Protein AF-A0ABD5P6V0-F1 (afdb_monomer_lite)

Organism: NCBI:txid1364940

pLDDT: mean 89.06, std 9.9, range [47.88, 97.31]

Radius of gyration: 14.15 Å; chains: 1; bounding box: 42×22×36 Å

Foldseek 3Di:
DEKEAEQAWKKKWKKKFFQQAWKWWAWPVRDIDTDGHHAAKDKDFDDPPTFTQDIGDDPPMGTQDMDIDHRGDMDDGDDPDRAQRMKMWIWIADPVVNTTGMIIIHHDNADWPYKYWYFYDDDPDGDIDMDTDGDDD

Structure (mmCIF, N/CA/C/O backbone):
data_AF-A0ABD5P6V0-F1
#
_entry.id   AF-A0ABD5P6V0-F1
#
loop_
_atom_site.group_PDB
_atom_site.id
_atom_site.type_symbol
_atom_site.label_atom_id
_atom_site.label_alt_id
_atom_site.label_comp_id
_atom_site.label_asym_id
_atom_site.label_entity_id
_atom_site.label_seq_id
_atom_site.pdbx_PDB_ins_code
_atom_site.Cartn_x
_atom_site.Cartn_y
_atom_site.Cartn_z
_atom_site.occupancy
_atom_site.B_iso_or_equiv
_atom_site.auth_seq_id
_atom_site.auth_comp_id
_atom_site.auth_asym_id
_atom_site.auth_atom_id
_atom_site.pdbx_PDB_model_num
ATOM 1 N N . MET A 1 1 ? -14.511 -5.621 -0.827 1.00 85.19 1 MET A N 1
ATOM 2 C CA . MET A 1 1 ? -13.749 -6.279 -1.914 1.00 85.19 1 MET A CA 1
ATOM 3 C C . MET A 1 1 ? -12.746 -5.304 -2.518 1.00 85.19 1 MET A C 1
ATOM 5 O O . MET A 1 1 ? -13.113 -4.166 -2.802 1.00 85.19 1 MET A O 1
ATOM 9 N N . MET A 1 2 ? -11.501 -5.733 -2.713 1.00 91.75 2 MET A N 1
ATOM 10 C CA . MET A 1 2 ? -10.414 -4.952 -3.300 1.00 9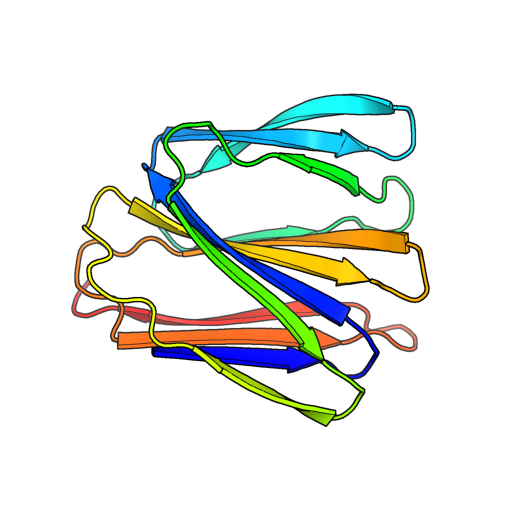1.75 2 MET A CA 1
ATOM 11 C C . MET A 1 2 ? -9.916 -5.583 -4.610 1.00 91.75 2 MET A C 1
ATOM 13 O O . MET A 1 2 ? -9.919 -6.804 -4.738 1.00 91.75 2 MET A O 1
ATOM 17 N N . VAL A 1 3 ? -9.497 -4.773 -5.585 1.00 94.50 3 VAL A N 1
ATOM 18 C CA . VAL A 1 3 ? -8.929 -5.237 -6.861 1.00 94.50 3 VAL A CA 1
ATOM 19 C C . VAL A 1 3 ? -7.653 -4.469 -7.196 1.00 94.50 3 VAL A C 1
ATOM 21 O O . VAL A 1 3 ? -7.694 -3.246 -7.315 1.00 94.50 3 VAL A O 1
ATOM 24 N N . ASN A 1 4 ? -6.557 -5.189 -7.424 1.00 93.56 4 ASN A N 1
ATOM 25 C CA . ASN A 1 4 ? -5.293 -4.645 -7.924 1.00 93.56 4 ASN A CA 1
ATOM 26 C C . ASN A 1 4 ? -5.107 -4.979 -9.403 1.00 93.56 4 ASN A C 1
ATOM 28 O O . ASN A 1 4 ? -5.493 -6.063 -9.849 1.00 93.56 4 ASN A O 1
ATOM 32 N N . ASN A 1 5 ? -4.535 -4.038 -10.150 1.00 92.56 5 ASN A N 1
ATOM 33 C CA . ASN A 1 5 ? -4.242 -4.160 -11.574 1.00 92.56 5 ASN A CA 1
ATOM 34 C C . ASN A 1 5 ? -2.955 -3.392 -11.897 1.00 92.56 5 ASN A C 1
ATOM 36 O O . ASN A 1 5 ? -2.829 -2.238 -11.480 1.00 92.56 5 ASN A O 1
ATOM 40 N N . ALA A 1 6 ? -2.063 -4.005 -12.671 1.00 91.19 6 ALA A N 1
ATOM 41 C CA . ALA A 1 6 ? -0.789 -3.416 -13.070 1.00 91.19 6 ALA A CA 1
ATOM 42 C C . ALA A 1 6 ? -0.549 -3.575 -14.576 1.00 91.19 6 ALA A C 1
ATOM 44 O O . ALA A 1 6 ? -0.936 -4.577 -15.185 1.00 91.19 6 ALA A O 1
ATOM 45 N N . THR A 1 7 ? 0.091 -2.581 -15.194 1.00 89.31 7 THR A N 1
ATOM 46 C CA . THR A 1 7 ? 0.544 -2.667 -16.598 1.00 89.31 7 THR A CA 1
ATOM 47 C C . THR A 1 7 ? 1.974 -3.182 -16.735 1.00 89.31 7 THR A C 1
ATOM 49 O O . THR A 1 7 ? 2.451 -3.349 -17.853 1.00 89.31 7 THR A O 1
ATOM 52 N N . GLN A 1 8 ? 2.644 -3.425 -15.614 1.00 89.44 8 GLN A N 1
ATOM 53 C CA . GLN A 1 8 ? 4.006 -3.936 -15.509 1.00 89.44 8 GLN A CA 1
ATOM 54 C C . GLN A 1 8 ? 4.114 -4.877 -14.300 1.00 89.44 8 GLN A C 1
ATOM 56 O O . GLN A 1 8 ? 3.109 -5.107 -13.626 1.00 89.44 8 GLN A O 1
ATOM 61 N N . THR A 1 9 ? 5.301 -5.427 -14.039 1.00 93.44 9 THR A N 1
ATOM 62 C CA . THR A 1 9 ? 5.505 -6.301 -12.880 1.00 93.44 9 THR A CA 1
ATOM 63 C C . THR A 1 9 ? 5.569 -5.470 -11.601 1.00 93.44 9 THR A C 1
ATOM 65 O O . THR A 1 9 ? 6.501 -4.697 -11.399 1.00 93.44 9 THR A O 1
ATOM 68 N N . GLU A 1 10 ? 4.570 -5.613 -10.735 1.00 94.50 10 GLU A N 1
ATOM 69 C CA . GLU A 1 10 ? 4.474 -4.839 -9.495 1.00 94.50 10 GLU A CA 1
ATOM 70 C C . GLU A 1 10 ? 3.986 -5.688 -8.336 1.00 94.50 10 GLU A C 1
ATOM 72 O O . GLU A 1 10 ? 3.071 -6.504 -8.478 1.00 94.50 10 GLU A O 1
ATOM 77 N N . THR A 1 11 ? 4.541 -5.419 -7.163 1.00 96.25 11 THR A N 1
ATOM 78 C CA . THR A 1 11 ? 4.104 -6.017 -5.911 1.00 96.25 11 THR A CA 1
ATOM 79 C C . THR A 1 11 ? 3.187 -5.069 -5.154 1.00 96.25 11 THR A C 1
ATOM 81 O O . THR A 1 11 ? 3.522 -3.924 -4.855 1.00 96.25 11 THR A O 1
ATOM 84 N N . PHE A 1 12 ? 1.994 -5.563 -4.829 1.00 96.62 12 PHE A N 1
ATOM 85 C CA . PHE A 1 12 ? 1.009 -4.865 -4.017 1.00 96.62 12 PHE A CA 1
ATOM 86 C C . PHE A 1 12 ? 1.005 -5.450 -2.609 1.00 96.62 12 PHE A C 1
ATOM 88 O O . PHE A 1 12 ? 0.488 -6.553 -2.397 1.00 96.62 12 PHE A O 1
ATOM 95 N N . THR A 1 13 ? 1.508 -4.696 -1.637 1.00 97.31 13 THR A N 1
ATOM 96 C CA . THR A 1 13 ? 1.403 -5.050 -0.217 1.00 97.31 13 THR A CA 1
ATOM 97 C C . THR A 1 13 ? 0.155 -4.394 0.362 1.00 97.31 13 THR A C 1
ATOM 99 O O . THR A 1 13 ? -0.000 -3.173 0.318 1.00 97.31 13 THR A O 1
ATOM 102 N N . VAL A 1 14 ? -0.757 -5.204 0.900 1.00 96.69 14 VAL A N 1
ATOM 103 C CA . VAL A 1 14 ? -2.048 -4.759 1.436 1.00 96.69 14 VAL A CA 1
ATOM 104 C C . VAL A 1 14 ? -2.071 -4.935 2.946 1.00 96.69 14 VAL A C 1
ATOM 106 O O . VAL A 1 14 ? -1.877 -6.035 3.472 1.00 96.69 14 VAL A O 1
ATOM 109 N N . GLY A 1 15 ? -2.361 -3.847 3.649 1.00 95.88 15 GLY A N 1
ATOM 110 C CA . GLY A 1 15 ? -2.523 -3.828 5.095 1.00 95.88 15 GLY A CA 1
ATOM 111 C C . GLY A 1 15 ? -3.722 -2.997 5.528 1.00 95.88 15 GLY A C 1
ATOM 112 O O . GLY A 1 15 ? -4.293 -2.231 4.753 1.00 95.88 15 GLY A O 1
ATOM 113 N N . VAL A 1 16 ? -4.100 -3.152 6.790 1.00 95.88 16 VAL A N 1
ATOM 114 C CA . VAL A 1 16 ? -5.089 -2.314 7.463 1.00 95.88 16 VAL A CA 1
ATOM 115 C C . VAL A 1 16 ? -4.417 -1.643 8.651 1.00 95.88 16 VAL A C 1
ATOM 117 O O . VAL A 1 16 ? -3.822 -2.312 9.496 1.00 95.88 16 VAL A O 1
ATOM 120 N N . VAL A 1 17 ? -4.521 -0.319 8.711 1.00 96.12 17 VAL A N 1
ATOM 121 C CA . VAL A 1 17 ? -3.859 0.531 9.707 1.00 96.12 17 VAL A CA 1
ATOM 122 C C . VAL A 1 17 ? -4.897 1.419 10.380 1.00 96.12 17 VAL A C 1
ATOM 124 O O . VAL A 1 17 ? -5.855 1.847 9.742 1.00 96.12 17 VAL A O 1
ATOM 127 N N . GLU A 1 18 ? -4.743 1.695 11.671 1.00 95.88 18 GLU A N 1
ATOM 128 C CA . GLU A 1 18 ? -5.610 2.654 12.361 1.00 95.88 18 GLU A CA 1
ATOM 129 C C . GLU A 1 18 ? -5.355 4.082 11.865 1.00 95.88 18 GLU A C 1
ATOM 131 O O . GLU A 1 18 ? -4.214 4.494 11.652 1.00 95.88 18 GLU A O 1
ATOM 136 N N . VAL A 1 19 ? -6.429 4.847 11.685 1.00 95.06 19 VAL A N 1
ATOM 137 C CA . VAL A 1 19 ? -6.341 6.266 11.340 1.00 95.06 19 VAL A CA 1
ATOM 138 C C . VAL A 1 19 ? -5.649 7.014 12.482 1.00 95.06 19 VAL A C 1
ATOM 140 O O . VAL A 1 19 ? -5.997 6.839 13.647 1.00 95.06 19 VAL A O 1
ATOM 143 N N . GLY A 1 20 ? -4.680 7.858 12.136 1.00 95.19 20 GLY A N 1
ATOM 144 C CA . GLY A 1 20 ? -3.814 8.583 13.065 1.00 95.19 20 GLY A CA 1
ATOM 145 C C . GLY A 1 20 ? -2.452 7.922 13.296 1.00 95.19 20 GLY A C 1
ATOM 146 O O . GLY A 1 20 ? -1.542 8.601 13.765 1.00 95.19 20 GLY A O 1
ATOM 147 N N . ASN A 1 21 ? -2.276 6.646 12.930 1.00 97.12 21 ASN A N 1
ATOM 148 C CA . ASN A 1 21 ? -0.964 5.996 12.964 1.00 97.12 21 ASN A CA 1
ATOM 149 C C . ASN A 1 21 ? -0.132 6.351 11.727 1.00 97.12 21 ASN A C 1
ATOM 151 O O . ASN A 1 21 ? -0.639 6.872 10.731 1.00 97.12 21 ASN A O 1
ATOM 155 N N . ASN A 1 22 ? 1.164 6.051 11.800 1.00 97.19 22 ASN A N 1
ATOM 156 C CA . ASN A 1 22 ? 2.128 6.399 10.766 1.00 97.19 22 ASN A CA 1
ATOM 157 C C . ASN A 1 22 ? 2.726 5.147 10.129 1.00 97.19 22 ASN A C 1
ATOM 159 O O . ASN A 1 22 ? 3.033 4.186 10.831 1.00 97.19 22 ASN A O 1
ATOM 163 N N . LEU A 1 23 ? 2.937 5.202 8.817 1.00 96.75 23 LEU A N 1
ATOM 164 C CA . LEU A 1 23 ? 3.953 4.384 8.161 1.00 96.75 23 LEU A CA 1
ATOM 165 C C . LEU A 1 23 ? 5.309 5.061 8.355 1.00 96.75 23 LEU A C 1
ATOM 167 O O . LEU A 1 23 ? 5.383 6.295 8.336 1.00 96.75 23 LEU A O 1
ATOM 171 N N . THR A 1 24 ? 6.370 4.276 8.480 1.00 96.94 24 THR A N 1
ATOM 172 C CA . THR A 1 24 ? 7.737 4.793 8.383 1.00 96.94 24 THR A CA 1
ATOM 173 C C . THR A 1 24 ? 8.191 4.635 6.943 1.00 96.94 24 THR A C 1
ATOM 175 O O . THR A 1 24 ? 8.151 3.537 6.399 1.00 96.94 24 THR A O 1
ATOM 178 N N . VAL A 1 25 ? 8.566 5.739 6.307 1.00 95.00 25 VAL A N 1
ATOM 179 C CA . VAL A 1 25 ? 8.965 5.782 4.899 1.00 95.00 25 VAL A CA 1
ATOM 180 C C . VAL A 1 25 ? 10.413 6.223 4.829 1.00 95.00 25 VAL A C 1
ATOM 182 O O . VAL A 1 25 ? 10.763 7.245 5.415 1.00 95.00 25 VAL A O 1
ATOM 185 N N . GLN A 1 26 ? 11.227 5.465 4.105 1.00 93.00 26 GLN A N 1
ATOM 186 C CA . GLN A 1 26 ? 12.595 5.818 3.760 1.00 93.00 26 GLN A CA 1
ATOM 187 C C . GLN A 1 26 ? 12.673 6.171 2.275 1.00 93.00 26 GLN A C 1
ATOM 189 O O . GLN A 1 26 ? 12.132 5.449 1.430 1.00 93.00 26 GLN A O 1
ATOM 194 N N . ASP A 1 27 ? 13.328 7.278 1.948 1.00 89.50 27 ASP A N 1
ATOM 195 C CA . ASP A 1 27 ? 13.552 7.701 0.567 1.00 89.50 27 ASP A CA 1
ATOM 196 C C . ASP A 1 27 ? 14.866 7.156 -0.026 1.00 89.50 27 ASP A C 1
ATOM 198 O O . ASP A 1 27 ? 15.563 6.331 0.572 1.00 89.50 27 ASP A O 1
ATOM 202 N N . GLY A 1 28 ? 15.171 7.575 -1.256 1.00 84.75 28 GLY A N 1
ATOM 203 C CA . GLY A 1 28 ? 16.380 7.191 -1.986 1.00 84.75 28 GLY A CA 1
ATOM 204 C C . GLY A 1 28 ? 17.683 7.683 -1.358 1.00 84.75 28 GLY A C 1
ATOM 205 O O . GLY A 1 28 ? 18.721 7.059 -1.574 1.00 84.75 28 GLY A O 1
ATOM 206 N N . ASP A 1 29 ? 17.628 8.751 -0.563 1.00 86.75 29 ASP A N 1
ATOM 207 C CA . ASP A 1 29 ? 18.784 9.333 0.121 1.00 86.75 29 ASP A CA 1
ATOM 208 C C . ASP A 1 29 ? 19.021 8.677 1.496 1.00 86.75 29 ASP A C 1
ATOM 210 O O . ASP A 1 29 ? 20.052 8.894 2.138 1.00 86.75 29 ASP A O 1
ATOM 214 N N . GLY A 1 30 ? 18.099 7.807 1.923 1.00 87.44 30 GLY A N 1
ATOM 215 C CA . GLY A 1 30 ? 18.139 7.096 3.196 1.00 87.44 30 GLY A CA 1
ATOM 216 C C . GLY A 1 30 ? 17.468 7.858 4.337 1.00 87.44 30 GLY A C 1
ATOM 217 O O . GLY A 1 30 ? 17.423 7.337 5.460 1.00 87.44 30 GLY A O 1
ATOM 218 N N . ASP A 1 31 ? 16.910 9.038 4.064 1.00 90.62 31 ASP A N 1
ATOM 219 C CA . ASP A 1 31 ? 16.186 9.835 5.043 1.00 90.62 31 ASP A CA 1
ATOM 220 C C . ASP A 1 31 ? 14.834 9.189 5.343 1.00 90.62 31 ASP A C 1
ATOM 222 O O . ASP A 1 31 ? 14.139 8.667 4.469 1.00 90.62 31 ASP A O 1
ATOM 226 N N . SER A 1 32 ? 14.474 9.184 6.626 1.00 93.38 32 SER A N 1
ATOM 227 C CA . SER A 1 32 ? 13.242 8.563 7.111 1.00 93.38 32 SER A CA 1
ATOM 228 C C . SER A 1 32 ? 12.257 9.609 7.612 1.00 93.38 32 SER A C 1
ATOM 230 O O . SER A 1 32 ? 12.608 10.488 8.402 1.00 93.38 32 SER A O 1
ATOM 232 N N . PHE A 1 33 ? 10.995 9.476 7.214 1.00 93.19 33 PHE A N 1
ATOM 233 C CA . PHE A 1 33 ? 9.897 10.309 7.688 1.00 93.19 33 PHE A CA 1
ATOM 234 C C . PHE A 1 33 ? 8.640 9.482 7.968 1.00 93.19 33 PHE A C 1
ATOM 236 O O . PHE A 1 33 ? 8.491 8.338 7.540 1.00 93.19 33 PHE A O 1
ATOM 243 N N . ASN A 1 34 ? 7.713 10.081 8.712 1.00 95.38 34 ASN A N 1
ATOM 244 C CA . ASN A 1 34 ? 6.444 9.455 9.056 1.00 95.38 34 ASN A CA 1
ATOM 245 C C . ASN A 1 34 ? 5.350 9.898 8.082 1.00 95.38 34 ASN A C 1
ATOM 247 O O . ASN A 1 34 ? 5.072 11.091 7.957 1.00 95.38 34 ASN A O 1
ATOM 251 N N . TYR A 1 35 ? 4.687 8.936 7.444 1.00 94.62 35 TYR A N 1
ATOM 252 C CA . TYR A 1 35 ? 3.490 9.173 6.645 1.00 94.62 35 TYR A CA 1
ATOM 253 C C . TYR A 1 35 ? 2.238 8.870 7.474 1.00 94.62 35 TYR A C 1
ATOM 255 O O . TYR A 1 35 ? 1.934 7.707 7.748 1.00 94.62 35 TYR A O 1
ATOM 263 N N . THR A 1 36 ? 1.508 9.912 7.877 1.00 95.75 36 THR A N 1
ATOM 264 C CA . THR A 1 36 ? 0.297 9.771 8.698 1.00 95.75 36 THR A CA 1
ATOM 265 C C . THR A 1 36 ? -0.900 9.295 7.885 1.00 95.75 36 THR A C 1
ATOM 267 O O . THR A 1 36 ? -1.275 9.893 6.873 1.00 95.75 36 THR A O 1
ATOM 270 N N . ILE A 1 37 ? -1.547 8.241 8.376 1.00 96.19 37 ILE A N 1
ATOM 271 C CA . ILE A 1 37 ? -2.794 7.713 7.831 1.00 96.19 37 ILE A CA 1
ATOM 272 C C . ILE A 1 37 ? -3.951 8.596 8.297 1.00 96.19 37 ILE A C 1
ATOM 274 O O . ILE A 1 37 ? -4.296 8.617 9.476 1.00 96.19 37 ILE A O 1
ATOM 278 N N . ASN A 1 38 ? -4.568 9.316 7.365 1.00 94.00 38 ASN A N 1
ATOM 279 C CA . ASN A 1 38 ? -5.697 10.205 7.641 1.00 94.00 38 ASN A CA 1
ATOM 280 C C . ASN A 1 38 ? -7.037 9.559 7.258 1.00 94.00 38 ASN A C 1
ATOM 282 O O . ASN A 1 38 ? -7.078 8.569 6.526 1.00 94.00 38 ASN A O 1
ATOM 286 N N . GLN A 1 39 ? -8.147 10.134 7.734 1.00 92.81 39 GLN A N 1
ATOM 287 C CA . GLN A 1 39 ? -9.469 9.773 7.218 1.00 92.81 39 GLN A CA 1
ATOM 288 C C . GLN A 1 39 ? -9.618 10.155 5.739 1.00 92.81 39 GLN A C 1
ATOM 290 O O . GLN A 1 39 ? -9.059 11.152 5.278 1.00 92.81 39 GLN A O 1
ATOM 295 N N . GLY A 1 40 ? -10.443 9.392 5.020 1.00 91.94 40 GLY A N 1
ATOM 296 C CA . GLY A 1 40 ? -10.717 9.593 3.602 1.00 91.94 40 GLY A CA 1
ATOM 297 C C . GLY A 1 40 ? -9.786 8.792 2.694 1.00 91.94 40 GLY A C 1
ATOM 298 O O . GLY A 1 40 ? -9.241 7.761 3.081 1.00 91.94 40 GLY A O 1
ATOM 299 N N . SER A 1 41 ? -9.641 9.251 1.452 1.00 92.12 41 SER A N 1
ATOM 300 C CA . SER A 1 41 ? -8.807 8.606 0.436 1.00 92.12 41 SER A CA 1
ATOM 301 C C . SER A 1 41 ? -7.607 9.486 0.120 1.00 92.12 41 SER A C 1
ATOM 303 O O . SER A 1 41 ? -7.777 10.646 -0.252 1.00 92.12 41 SER A O 1
ATOM 305 N N . SER A 1 42 ? -6.403 8.924 0.186 1.00 90.75 42 SER A N 1
ATOM 306 C CA . SER A 1 42 ? -5.177 9.630 -0.184 1.00 90.7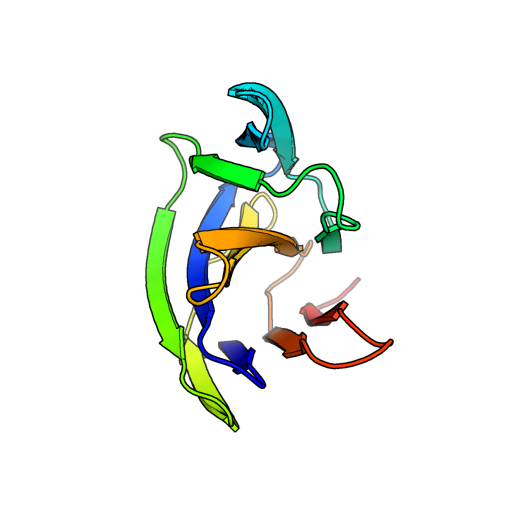5 42 SER A CA 1
ATOM 307 C C . SER A 1 42 ? -4.346 8.839 -1.185 1.00 90.75 42 SER A C 1
ATOM 309 O O . SER A 1 42 ? -4.426 7.614 -1.309 1.00 90.75 42 SER A O 1
ATOM 311 N N . THR A 1 43 ? -3.549 9.582 -1.940 1.00 90.06 43 THR A N 1
ATOM 312 C CA . THR A 1 43 ? -2.526 9.048 -2.828 1.00 90.06 43 THR A CA 1
ATOM 313 C C . THR A 1 43 ? -1.253 9.806 -2.565 1.00 90.06 43 THR A C 1
ATOM 315 O O . THR A 1 43 ? -1.252 11.032 -2.628 1.00 90.06 43 THR A O 1
ATOM 318 N N . TYR A 1 44 ? -0.187 9.073 -2.294 1.00 89.31 44 TYR A N 1
ATOM 319 C CA . TYR A 1 44 ? 1.141 9.630 -2.183 1.00 89.31 44 TYR A CA 1
ATOM 320 C C . TYR A 1 44 ? 2.043 8.915 -3.178 1.00 89.31 44 TYR A C 1
ATOM 322 O O . TYR A 1 44 ? 2.128 7.690 -3.167 1.00 89.31 44 TYR A O 1
ATOM 330 N N . THR A 1 45 ? 2.629 9.678 -4.090 1.00 85.00 45 THR A N 1
ATOM 331 C CA . THR A 1 45 ? 3.419 9.183 -5.222 1.00 85.00 45 THR A CA 1
ATOM 332 C C . THR A 1 45 ? 4.741 9.919 -5.262 1.00 85.00 45 THR A C 1
ATOM 334 O O . THR A 1 45 ? 4.781 11.124 -5.006 1.00 85.00 45 THR A O 1
ATOM 337 N N . THR A 1 46 ? 5.799 9.224 -5.651 1.00 72.31 46 THR A N 1
ATOM 338 C CA . THR A 1 46 ? 7.108 9.836 -5.875 1.00 72.31 46 THR A CA 1
ATOM 339 C C . THR A 1 46 ? 7.200 10.325 -7.310 1.00 72.31 46 THR A C 1
ATOM 341 O O . THR A 1 46 ? 7.089 9.532 -8.241 1.00 72.31 46 THR A O 1
ATOM 344 N N . SER A 1 47 ? 7.425 11.619 -7.523 1.00 59.50 47 SER A N 1
ATOM 345 C CA . SER A 1 47 ? 7.782 12.130 -8.847 1.00 59.50 47 SER A CA 1
ATOM 346 C C . SER A 1 47 ? 9.292 11.984 -9.054 1.00 59.50 47 SER A C 1
ATOM 348 O O . SER A 1 47 ? 10.038 12.864 -8.642 1.00 59.50 47 SER A O 1
ATOM 350 N N . ASN A 1 48 ? 9.731 10.868 -9.644 1.00 51.31 48 ASN A N 1
ATOM 351 C CA . ASN A 1 48 ? 11.023 10.599 -10.313 1.00 51.31 48 ASN A CA 1
ATOM 352 C C . ASN A 1 48 ? 12.380 10.997 -9.670 1.00 51.31 48 ASN A C 1
ATOM 354 O O . ASN A 1 48 ? 13.403 10.650 -10.249 1.00 51.31 48 ASN A O 1
ATOM 358 N N . ALA A 1 49 ? 12.456 11.676 -8.523 1.00 47.88 49 ALA A N 1
ATOM 359 C CA . ALA A 1 49 ? 13.726 12.098 -7.907 1.00 47.88 49 ALA A CA 1
ATOM 360 C C . ALA A 1 49 ? 13.922 11.615 -6.459 1.00 47.88 49 ALA A C 1
ATOM 362 O O . ALA A 1 49 ? 15.045 11.609 -5.975 1.00 47.88 49 ALA A O 1
ATOM 363 N N . SER A 1 50 ? 12.858 11.165 -5.790 1.00 60.44 50 SER A N 1
ATOM 364 C CA . SER A 1 50 ? 12.909 10.644 -4.417 1.00 60.44 50 SER A CA 1
ATOM 365 C C . SER A 1 50 ? 12.014 9.413 -4.333 1.00 60.44 50 SER A C 1
ATOM 367 O O . SER A 1 50 ? 10.922 9.461 -3.773 1.00 60.44 50 SER A O 1
ATOM 369 N N . SER A 1 51 ? 12.415 8.339 -5.010 1.00 75.75 51 SER A N 1
ATOM 370 C CA . SER A 1 51 ? 11.741 7.040 -4.936 1.00 75.75 51 SER A CA 1
ATOM 371 C C . SER A 1 51 ? 11.826 6.497 -3.508 1.00 75.75 51 SER A C 1
ATOM 373 O O . SER A 1 51 ? 12.885 6.563 -2.886 1.00 75.75 51 SER A O 1
ATOM 375 N N . PHE A 1 52 ? 10.728 5.964 -2.975 1.00 88.56 52 PHE A N 1
ATOM 376 C CA . PHE A 1 52 ? 10.730 5.366 -1.643 1.00 88.56 52 PHE A CA 1
ATOM 377 C C . PHE A 1 52 ? 11.453 4.018 -1.717 1.00 88.56 52 PHE A C 1
ATOM 379 O O . PHE A 1 52 ? 11.095 3.153 -2.516 1.00 88.56 52 PHE A O 1
ATOM 386 N N . THR A 1 53 ? 12.474 3.825 -0.896 1.00 91.19 53 THR A N 1
ATOM 387 C CA . THR A 1 53 ? 13.280 2.596 -0.882 1.00 91.19 53 THR A CA 1
ATOM 388 C C . THR A 1 53 ? 12.741 1.589 0.122 1.00 91.19 53 THR A C 1
ATOM 390 O O . THR A 1 53 ? 12.788 0.382 -0.119 1.00 91.19 53 THR A O 1
ATOM 393 N N . HIS A 1 54 ? 12.163 2.075 1.220 1.00 93.12 54 HIS A N 1
ATOM 394 C CA . HIS A 1 54 ? 11.580 1.238 2.255 1.00 93.12 54 HIS A CA 1
ATOM 395 C C . HIS A 1 54 ? 10.306 1.852 2.826 1.00 93.12 54 HIS A C 1
ATOM 397 O O . HIS A 1 54 ? 10.214 3.067 3.003 1.00 93.12 54 HIS A O 1
ATOM 403 N N . ILE A 1 55 ? 9.314 1.011 3.118 1.00 95.44 55 ILE A N 1
ATOM 404 C CA . ILE A 1 55 ? 8.086 1.427 3.789 1.00 95.44 55 ILE A CA 1
ATOM 405 C C . ILE A 1 55 ? 7.702 0.356 4.800 1.00 95.44 55 ILE A C 1
ATOM 407 O O . ILE A 1 55 ? 7.382 -0.775 4.430 1.00 95.44 55 ILE A O 1
ATOM 411 N N . ASP A 1 56 ? 7.664 0.754 6.064 1.00 95.75 56 ASP A N 1
ATOM 412 C CA . ASP A 1 56 ? 7.238 -0.089 7.164 1.00 95.75 56 ASP A CA 1
ATOM 413 C C . ASP A 1 56 ? 5.844 0.282 7.649 1.00 95.75 56 ASP A C 1
ATOM 415 O O . ASP A 1 56 ? 5.480 1.445 7.853 1.00 95.75 56 ASP A O 1
ATOM 419 N N . PHE A 1 57 ? 5.063 -0.766 7.875 1.00 96.50 57 PHE A N 1
ATOM 420 C CA . PHE A 1 57 ? 3.804 -0.671 8.586 1.00 96.50 57 PHE A CA 1
ATOM 421 C C . PHE A 1 57 ? 4.053 -0.517 10.093 1.00 96.50 57 PHE A C 1
ATOM 423 O O . PHE A 1 57 ? 4.964 -1.159 10.617 1.00 96.50 57 PHE A O 1
ATOM 430 N N . PRO A 1 58 ? 3.217 0.248 10.819 1.00 95.88 58 PRO A N 1
ATOM 431 C CA . PRO A 1 58 ? 3.280 0.268 12.276 1.00 95.88 58 PRO A CA 1
ATOM 432 C C . PRO A 1 58 ? 2.966 -1.124 12.841 1.00 95.88 58 PRO A C 1
ATOM 434 O O . PRO A 1 58 ? 2.218 -1.887 12.231 1.00 95.88 58 PRO A O 1
ATOM 437 N N . GLU A 1 59 ? 3.462 -1.438 14.040 1.00 92.50 59 GLU A N 1
ATOM 438 C CA . GLU A 1 59 ? 3.251 -2.751 14.682 1.00 92.50 59 GLU A CA 1
ATOM 439 C C . GLU A 1 59 ? 1.768 -3.117 14.865 1.00 92.50 59 GLU A C 1
ATOM 441 O O . GLU A 1 59 ? 1.402 -4.289 14.855 1.00 92.50 59 GLU A O 1
ATOM 446 N N . SER A 1 60 ? 0.896 -2.114 15.004 1.00 88.56 60 SER A N 1
ATOM 447 C CA . SER A 1 60 ? -0.556 -2.291 15.122 1.00 88.56 60 SER A CA 1
ATOM 448 C C . SER A 1 60 ? -1.250 -2.639 13.800 1.00 88.56 60 SER A C 1
ATOM 450 O O . SER A 1 60 ? -2.452 -2.929 13.787 1.00 88.56 60 SER A O 1
ATOM 452 N N . ALA A 1 61 ? -0.532 -2.601 12.675 1.00 94.00 61 ALA A N 1
ATOM 453 C CA . ALA A 1 61 ? -1.090 -2.907 11.371 1.00 94.00 61 ALA A CA 1
ATOM 454 C C . ALA A 1 61 ? -1.417 -4.396 11.233 1.00 94.00 61 ALA A C 1
ATOM 456 O O . ALA A 1 61 ? -0.639 -5.281 11.583 1.00 94.00 61 ALA A O 1
ATOM 457 N N . SER A 1 62 ? -2.563 -4.683 10.625 1.00 94.44 62 SER A N 1
ATOM 458 C CA . SER A 1 62 ? -2.919 -6.035 10.200 1.00 94.44 62 SER A CA 1
ATOM 459 C C . SER A 1 62 ? -2.538 -6.208 8.732 1.00 94.44 62 SER A C 1
ATOM 461 O O . SER A 1 62 ? -3.151 -5.592 7.859 1.00 94.44 62 SER A O 1
ATOM 463 N N . ARG A 1 63 ? -1.517 -7.020 8.439 1.00 93.00 63 ARG A N 1
ATOM 464 C CA . ARG A 1 63 ? -1.149 -7.350 7.052 1.00 93.00 63 ARG A CA 1
ATOM 465 C C . ARG A 1 63 ? -2.131 -8.373 6.481 1.00 93.00 63 ARG A C 1
ATOM 467 O O . ARG A 1 63 ? -2.337 -9.426 7.075 1.00 93.00 63 ARG A O 1
ATOM 474 N N . HIS A 1 64 ? -2.708 -8.064 5.322 1.00 91.75 64 HIS A N 1
ATOM 475 C CA . HIS A 1 64 ? -3.595 -8.977 4.595 1.00 91.75 64 HIS A CA 1
ATOM 476 C C . HIS A 1 64 ? -2.836 -9.841 3.590 1.00 91.75 64 HIS A C 1
ATOM 478 O O . HIS A 1 64 ? -3.191 -11.001 3.393 1.00 91.75 64 HIS A O 1
ATOM 484 N N . GLY A 1 65 ? -1.790 -9.299 2.969 1.00 93.25 65 GLY A N 1
ATOM 485 C CA . GLY A 1 65 ? -0.950 -10.066 2.060 1.00 93.25 65 GLY A CA 1
ATOM 486 C C . GLY A 1 65 ? -0.114 -9.198 1.139 1.00 93.25 65 GLY A C 1
ATOM 487 O O . GLY A 1 65 ? -0.223 -7.973 1.132 1.00 93.25 65 GLY A O 1
ATOM 488 N N . GLU A 1 66 ? 0.710 -9.875 0.356 1.00 96.00 66 GLU A N 1
ATOM 489 C CA . GLU A 1 66 ? 1.582 -9.296 -0.652 1.00 96.00 66 GLU A CA 1
ATOM 490 C C . GLU A 1 66 ? 1.414 -10.082 -1.949 1.00 96.00 66 GLU A C 1
ATOM 492 O O . GLU A 1 66 ? 1.352 -11.316 -1.928 1.00 96.00 66 GLU A O 1
ATOM 497 N N . TYR A 1 67 ? 1.253 -9.369 -3.062 1.00 94.75 67 TYR A N 1
ATOM 498 C CA . TYR A 1 67 ? 0.905 -9.976 -4.342 1.00 94.75 67 TYR A CA 1
ATOM 499 C C . TYR A 1 67 ? 1.663 -9.308 -5.481 1.00 94.75 67 TYR A C 1
ATOM 501 O O . TYR A 1 67 ? 1.375 -8.160 -5.818 1.00 94.75 67 TYR A O 1
ATOM 509 N N . THR A 1 68 ? 2.568 -10.055 -6.103 1.00 96.56 68 THR A N 1
ATOM 510 C CA . THR A 1 68 ? 3.221 -9.658 -7.351 1.00 96.56 68 THR A CA 1
ATOM 511 C C . THR A 1 68 ? 2.305 -9.971 -8.528 1.00 96.56 68 THR A C 1
ATOM 513 O O . THR A 1 68 ? 1.845 -11.107 -8.667 1.00 96.56 68 THR A O 1
ATOM 516 N N . LEU A 1 69 ? 2.014 -8.966 -9.350 1.00 95.81 69 LEU A N 1
ATOM 517 C CA . LEU A 1 69 ? 1.202 -9.077 -10.560 1.00 95.81 69 LEU A CA 1
ATOM 518 C C . LEU A 1 69 ? 2.075 -8.839 -11.781 1.00 95.81 69 LEU A C 1
ATOM 520 O O . LEU A 1 69 ? 2.816 -7.862 -11.822 1.00 95.81 69 LEU A O 1
ATOM 524 N N . GLN A 1 70 ? 1.953 -9.704 -12.780 1.00 94.12 70 GLN A N 1
ATOM 525 C CA . GLN A 1 70 ? 2.535 -9.499 -14.102 1.00 94.12 70 GLN A CA 1
ATOM 526 C C . GLN A 1 70 ? 1.698 -8.504 -14.931 1.00 94.12 70 GLN A C 1
ATOM 528 O O . GLN A 1 70 ? 0.520 -8.274 -14.625 1.00 94.12 70 GLN A O 1
ATOM 533 N N . PRO A 1 71 ? 2.260 -7.932 -16.017 1.00 92.12 71 PRO A N 1
ATOM 534 C CA . PRO A 1 71 ? 1.524 -7.043 -16.911 1.00 92.12 71 PRO A CA 1
ATOM 535 C C . PRO A 1 71 ? 0.166 -7.618 -17.350 1.00 92.12 71 PRO A C 1
ATOM 537 O O . PRO A 1 71 ? 0.090 -8.673 -17.981 1.00 92.12 71 PRO A O 1
ATOM 540 N N . GLY A 1 72 ? -0.920 -6.898 -17.056 1.00 89.25 72 GLY A N 1
ATOM 541 C CA . GLY A 1 72 ? -2.285 -7.285 -17.432 1.00 89.25 72 GLY A CA 1
ATOM 542 C C . GLY A 1 72 ? -2.977 -8.254 -16.467 1.00 89.25 72 GLY A C 1
ATOM 543 O O . GLY A 1 72 ? -4.171 -8.526 -16.640 1.00 89.25 72 GLY A O 1
ATOM 544 N N . GLU A 1 73 ? -2.281 -8.739 -15.436 1.00 93.81 73 GLU A N 1
ATOM 545 C CA . GLU A 1 73 ? -2.889 -9.534 -14.376 1.00 93.81 73 GLU A CA 1
ATOM 546 C C . GLU A 1 73 ? -3.725 -8.680 -13.422 1.00 93.81 73 GLU A C 1
ATOM 548 O O . GLU A 1 73 ? -3.510 -7.484 -13.211 1.00 93.81 73 GLU A O 1
ATOM 553 N N . ARG A 1 74 ? -4.719 -9.334 -12.816 1.00 93.56 74 ARG A N 1
ATOM 554 C CA . ARG A 1 74 ? -5.598 -8.724 -11.824 1.00 93.56 74 ARG A CA 1
ATOM 555 C C . ARG A 1 74 ? -5.749 -9.640 -10.633 1.00 93.56 74 ARG A C 1
ATOM 557 O O . ARG A 1 74 ? -5.970 -10.840 -10.793 1.00 93.56 74 ARG A O 1
ATOM 564 N N . LYS A 1 75 ? -5.736 -9.054 -9.439 1.00 94.81 75 LYS A N 1
ATOM 565 C CA . LYS A 1 75 ? -5.986 -9.782 -8.194 1.00 94.81 75 LYS A CA 1
ATOM 566 C C . LYS A 1 75 ? -7.145 -9.172 -7.438 1.00 94.81 75 LYS A C 1
ATOM 568 O O . LYS A 1 75 ? -7.119 -7.991 -7.107 1.00 94.81 75 LYS A O 1
ATOM 573 N N . GLN A 1 76 ? -8.140 -10.001 -7.150 1.00 94.44 76 GLN A N 1
ATOM 574 C CA . GLN A 1 76 ? -9.212 -9.674 -6.222 1.00 94.44 76 GLN A CA 1
ATOM 575 C C . GLN A 1 76 ? -8.845 -10.174 -4.822 1.00 94.44 76 GLN A C 1
ATOM 577 O O . GLN A 1 76 ? -8.343 -11.290 -4.671 1.00 94.44 76 GLN A O 1
ATOM 582 N N . ILE A 1 77 ? -9.069 -9.328 -3.820 1.00 92.19 77 ILE A N 1
ATOM 583 C CA . ILE A 1 77 ? -8.712 -9.555 -2.421 1.00 92.19 77 ILE A CA 1
ATOM 584 C C . ILE A 1 77 ? -9.907 -9.149 -1.565 1.00 92.19 77 ILE A C 1
ATOM 586 O O . ILE A 1 77 ? -10.410 -8.030 -1.682 1.00 92.19 77 ILE A O 1
ATOM 590 N N . ASP A 1 78 ? -10.346 -10.031 -0.678 1.00 90.12 78 ASP A N 1
ATOM 591 C CA . ASP A 1 78 ? -11.367 -9.691 0.303 1.00 90.12 78 ASP A CA 1
ATOM 592 C C . ASP A 1 78 ? -10.702 -9.194 1.584 1.00 90.12 78 ASP A C 1
ATOM 594 O O . ASP A 1 78 ? -10.042 -9.928 2.315 1.00 90.12 78 ASP A O 1
ATOM 598 N N . VAL A 1 79 ? -10.837 -7.887 1.804 1.00 89.06 79 VAL A N 1
ATOM 599 C CA . VAL A 1 79 ? -10.406 -7.204 3.022 1.00 89.06 79 VAL A CA 1
ATOM 600 C C . VAL A 1 79 ? -11.652 -7.009 3.876 1.00 89.06 79 VAL A C 1
ATOM 602 O O . VAL A 1 79 ? -12.471 -6.128 3.605 1.00 89.06 79 VAL A O 1
ATOM 605 N N . GLU A 1 80 ? -11.841 -7.895 4.846 1.00 81.94 80 GLU A N 1
ATOM 606 C CA . GLU A 1 80 ? -13.012 -7.902 5.721 1.00 81.94 80 GLU A CA 1
ATOM 607 C C . GLU A 1 80 ? -12.785 -7.072 6.990 1.00 81.94 80 GLU A C 1
ATOM 609 O O . GLU A 1 80 ? -11.656 -6.860 7.428 1.00 81.94 80 GLU A O 1
ATOM 614 N N . GLY A 1 81 ? -13.878 -6.611 7.607 1.00 75.38 81 GLY A N 1
ATOM 615 C CA . GLY A 1 81 ? -13.838 -6.062 8.966 1.00 75.38 81 GLY A CA 1
ATOM 616 C C . GLY A 1 81 ? -13.090 -4.734 9.132 1.00 75.38 81 GLY A C 1
ATOM 617 O O . GLY A 1 81 ? -12.644 -4.428 10.238 1.00 75.38 81 GLY A O 1
ATOM 618 N N . VAL A 1 82 ? -12.951 -3.927 8.073 1.00 88.25 82 VAL A N 1
ATOM 619 C CA . VAL A 1 82 ? -12.340 -2.592 8.185 1.00 88.25 82 VAL A CA 1
ATOM 620 C C . VAL A 1 82 ? -13.285 -1.662 8.948 1.00 88.25 82 VAL A C 1
ATOM 622 O O . VAL A 1 82 ? -14.307 -1.224 8.423 1.00 88.25 82 VAL A O 1
ATOM 625 N N . ALA A 1 83 ? -12.952 -1.399 10.211 1.00 88.75 83 ALA A N 1
ATOM 626 C CA . ALA A 1 83 ? -13.710 -0.505 11.079 1.00 88.75 83 ALA A CA 1
ATOM 627 C C . ALA A 1 83 ? -13.579 0.974 10.644 1.00 88.75 83 ALA A C 1
ATOM 629 O O . ALA A 1 83 ? -12.575 1.331 10.026 1.00 88.75 83 ALA A O 1
ATOM 630 N N . PRO A 1 84 ? -14.524 1.863 11.020 1.00 86.75 84 PRO A N 1
ATOM 631 C CA . PRO A 1 84 ? -14.505 3.283 10.630 1.00 86.75 84 PRO A CA 1
ATOM 632 C C . PRO A 1 84 ? -13.261 4.077 11.057 1.00 86.75 84 PRO A C 1
ATOM 634 O O . PRO A 1 84 ? -12.947 5.117 10.484 1.00 86.75 84 PRO A O 1
ATOM 637 N N . ASN A 1 85 ? -12.550 3.615 12.088 1.00 91.31 85 ASN A N 1
ATOM 638 C CA . ASN A 1 85 ? -11.298 4.207 12.563 1.00 91.31 85 ASN A CA 1
ATOM 639 C C . ASN A 1 85 ? -10.051 3.554 11.945 1.00 91.31 85 ASN A C 1
ATOM 641 O O . ASN A 1 85 ? -8.944 3.763 12.437 1.00 91.31 85 ASN A O 1
ATOM 645 N N . LYS A 1 86 ? -10.210 2.739 10.899 1.00 94.06 86 LYS A N 1
ATOM 646 C CA . LYS A 1 86 ? -9.118 2.094 10.170 1.00 94.06 86 LYS A CA 1
ATOM 647 C C . LYS A 1 86 ? -9.128 2.509 8.701 1.00 94.06 86 LYS A C 1
ATOM 649 O O . LYS A 1 86 ? -10.132 2.987 8.169 1.00 94.06 86 LYS A O 1
ATOM 654 N N . ALA A 1 87 ? -7.988 2.326 8.054 1.00 95.31 87 ALA A N 1
ATOM 655 C CA . ALA A 1 87 ? -7.786 2.532 6.635 1.00 95.31 87 ALA A CA 1
ATOM 656 C C . ALA A 1 87 ? -7.176 1.277 6.014 1.00 95.31 87 ALA A C 1
ATOM 658 O O . ALA A 1 87 ? -6.291 0.652 6.602 1.00 95.31 87 ALA A O 1
ATOM 659 N N . ILE A 1 88 ? -7.609 0.945 4.802 1.00 96.25 88 ILE A N 1
ATOM 660 C CA . ILE A 1 88 ? -6.842 0.070 3.919 1.00 96.25 88 ILE A CA 1
ATOM 661 C C . ILE A 1 88 ? -5.649 0.875 3.423 1.00 96.25 88 ILE A C 1
ATOM 663 O O . ILE A 1 88 ? -5.811 2.008 2.972 1.00 96.25 88 ILE A O 1
ATOM 667 N N . VAL A 1 89 ? -4.469 0.278 3.485 1.00 96.81 89 VAL A N 1
ATOM 668 C CA . VAL A 1 89 ? -3.229 0.824 2.949 1.00 96.81 89 VAL A CA 1
ATOM 669 C C . VAL A 1 89 ? -2.697 -0.149 1.911 1.00 96.81 89 VAL A C 1
ATOM 671 O O . VAL A 1 89 ? -2.624 -1.355 2.150 1.00 96.81 89 VAL A O 1
ATOM 674 N N . VAL A 1 90 ? -2.334 0.389 0.754 1.00 96.88 90 VAL A N 1
ATOM 675 C CA . VAL A 1 90 ? -1.782 -0.366 -0.365 1.00 96.88 90 VAL A CA 1
ATOM 676 C C . VAL A 1 90 ? -0.470 0.280 -0.751 1.00 96.88 90 VAL A C 1
ATOM 678 O O . VAL A 1 90 ? -0.438 1.451 -1.136 1.00 96.88 90 VAL A O 1
ATOM 681 N N . LEU A 1 91 ? 0.602 -0.488 -0.626 1.00 96.00 91 LEU A N 1
ATOM 682 C CA . LEU A 1 91 ? 1.919 -0.113 -1.108 1.00 96.00 91 LEU A CA 1
ATOM 683 C C . LEU A 1 91 ? 2.091 -0.727 -2.490 1.00 96.00 91 LEU A C 1
ATOM 685 O O . LEU A 1 91 ? 1.776 -1.901 -2.676 1.00 96.00 91 LEU A O 1
ATOM 689 N N . VAL A 1 92 ? 2.551 0.071 -3.447 1.00 94.38 92 VAL A N 1
ATOM 690 C CA . VAL A 1 92 ? 2.846 -0.393 -4.806 1.00 94.38 92 VAL A CA 1
ATOM 691 C C . VAL A 1 92 ? 4.349 -0.326 -4.999 1.00 94.38 92 VAL A C 1
ATOM 693 O O . VAL A 1 92 ? 4.915 0.770 -5.033 1.00 94.38 92 VAL A O 1
ATOM 696 N N . TYR A 1 93 ? 4.968 -1.496 -5.080 1.00 93.81 93 TYR A N 1
ATOM 697 C CA . TYR A 1 93 ? 6.388 -1.685 -5.318 1.00 93.81 93 TYR A CA 1
ATOM 698 C C . TYR A 1 93 ? 6.625 -2.068 -6.774 1.00 93.81 93 TYR A C 1
ATOM 700 O O . TYR A 1 93 ? 5.953 -2.943 -7.319 1.00 93.81 93 TYR A O 1
ATOM 708 N N . ASP A 1 94 ? 7.561 -1.374 -7.395 1.00 91.44 94 ASP A N 1
ATOM 709 C CA . ASP A 1 94 ? 8.015 -1.620 -8.749 1.00 91.44 94 ASP A CA 1
ATOM 710 C C . ASP A 1 94 ? 9.163 -2.623 -8.719 1.00 91.44 94 ASP A C 1
ATOM 712 O O . ASP A 1 94 ? 10.230 -2.329 -8.178 1.00 91.44 94 ASP A O 1
ATOM 716 N N . GLU A 1 95 ? 8.933 -3.808 -9.281 1.00 91.75 95 GLU A N 1
ATOM 717 C CA . GLU A 1 95 ? 9.928 -4.883 -9.286 1.00 91.75 95 GLU A CA 1
ATOM 718 C C . GLU A 1 95 ? 11.090 -4.602 -10.249 1.00 91.75 95 GLU A C 1
ATOM 720 O O . GLU A 1 95 ? 12.193 -5.102 -10.036 1.00 91.75 95 GLU A O 1
ATOM 725 N N . ASP A 1 96 ? 10.866 -3.792 -11.288 1.00 87.81 96 ASP A N 1
ATOM 726 C CA . ASP A 1 96 ? 11.887 -3.475 -12.287 1.00 87.81 96 ASP A CA 1
ATOM 727 C C . ASP A 1 96 ? 12.839 -2.378 -11.775 1.00 87.81 96 ASP A C 1
ATOM 729 O O . ASP A 1 96 ? 14.054 -2.465 -11.968 1.00 87.81 96 ASP A O 1
ATOM 733 N N . ASP A 1 97 ? 12.303 -1.367 -11.081 1.00 85.94 97 ASP A N 1
ATOM 734 C CA . ASP A 1 97 ? 13.091 -0.269 -10.496 1.00 85.94 97 ASP A CA 1
ATOM 735 C C . ASP A 1 97 ? 13.573 -0.567 -9.071 1.00 85.94 97 ASP A C 1
ATOM 737 O O . ASP A 1 97 ? 14.439 0.134 -8.545 1.00 85.94 97 ASP A O 1
ATOM 741 N N . GLY A 1 98 ? 12.996 -1.572 -8.414 1.00 89.12 98 GLY A N 1
ATOM 742 C CA . GLY A 1 98 ? 13.326 -1.941 -7.044 1.00 89.12 98 GLY A CA 1
ATOM 743 C C . GLY A 1 98 ? 12.904 -0.902 -5.996 1.00 89.12 98 GLY A C 1
ATOM 744 O O . GLY A 1 98 ? 13.543 -0.802 -4.944 1.00 89.12 98 GLY A O 1
ATOM 745 N N . THR A 1 99 ? 11.851 -0.119 -6.253 1.00 90.50 99 THR A N 1
ATOM 746 C CA . THR A 1 99 ? 11.400 0.968 -5.362 1.00 90.50 99 THR A CA 1
ATOM 747 C C . THR A 1 99 ? 9.880 1.027 -5.212 1.00 90.50 99 THR A C 1
ATOM 749 O O . THR A 1 99 ? 9.124 0.584 -6.075 1.00 90.50 99 THR A O 1
ATOM 752 N N . TYR A 1 100 ? 9.396 1.603 -4.109 1.00 91.75 100 TYR A N 1
ATOM 753 C CA . TYR A 1 100 ? 7.975 1.893 -3.942 1.00 91.75 100 TYR A CA 1
ATOM 754 C C . TYR A 1 100 ? 7.594 3.154 -4.715 1.00 91.75 100 TYR A C 1
ATOM 756 O O . TYR A 1 100 ? 8.127 4.241 -4.488 1.00 91.75 100 TYR A O 1
ATOM 764 N N . ARG A 1 101 ? 6.589 3.016 -5.579 1.00 87.69 101 ARG A N 1
ATOM 765 C CA . ARG A 1 101 ? 6.066 4.109 -6.407 1.00 87.69 101 ARG A CA 1
ATOM 766 C C . ARG A 1 101 ? 4.953 4.884 -5.733 1.00 87.69 101 ARG A C 1
ATOM 768 O O . ARG A 1 101 ? 4.791 6.086 -5.957 1.00 87.69 101 ARG A O 1
ATOM 775 N N . SER A 1 102 ? 4.134 4.196 -4.937 1.00 91.69 102 SER A N 1
ATOM 776 C CA . SER A 1 102 ? 2.997 4.851 -4.304 1.00 91.69 102 SER A CA 1
ATOM 777 C C . SER A 1 102 ? 2.514 4.198 -3.019 1.00 91.69 102 SER A C 1
ATOM 779 O O . SER A 1 102 ? 2.557 2.979 -2.858 1.00 91.69 102 SER A O 1
ATOM 781 N N . ILE A 1 103 ? 1.969 5.049 -2.155 1.00 94.56 103 ILE A N 1
ATOM 782 C CA . ILE A 1 103 ? 1.169 4.698 -0.988 1.00 94.56 103 ILE A CA 1
ATOM 783 C C . ILE A 1 103 ? -0.260 5.141 -1.283 1.00 94.56 103 ILE A C 1
ATOM 785 O O . ILE A 1 103 ? -0.532 6.314 -1.563 1.00 94.56 103 ILE A O 1
ATOM 789 N N . LYS A 1 104 ? -1.194 4.202 -1.220 1.00 95.06 104 LYS A N 1
ATOM 790 C CA . LYS A 1 104 ? -2.625 4.467 -1.343 1.00 95.06 104 LYS A CA 1
ATOM 791 C C . LYS A 1 104 ? -3.297 4.164 -0.027 1.00 95.06 104 LYS A C 1
ATOM 793 O O . LYS A 1 104 ? -3.063 3.105 0.547 1.00 95.06 104 LYS A O 1
ATOM 798 N N . THR A 1 105 ? -4.151 5.072 0.427 1.00 95.75 105 THR A N 1
ATOM 799 C CA . THR A 1 105 ? -4.951 4.832 1.625 1.00 95.75 105 THR A CA 1
ATOM 800 C C . THR A 1 105 ? -6.425 5.070 1.350 1.00 95.75 105 THR A C 1
ATOM 802 O O . THR A 1 105 ? -6.787 5.907 0.516 1.00 95.75 105 THR A O 1
ATOM 805 N N . LEU A 1 106 ? -7.273 4.304 2.028 1.00 95.62 106 LEU A N 1
ATOM 806 C CA . LEU A 1 106 ? -8.715 4.481 2.026 1.00 95.62 106 LEU 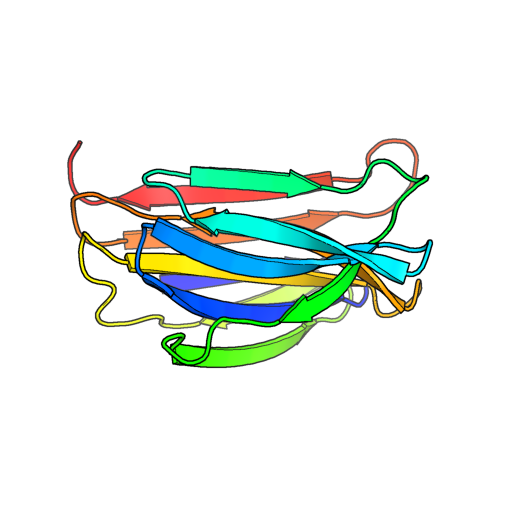A CA 1
ATOM 807 C C . LEU A 1 106 ? -9.281 4.164 3.406 1.00 95.62 106 LEU A C 1
ATOM 809 O O . LEU A 1 106 ? -9.272 3.013 3.838 1.00 95.62 106 LEU A O 1
ATOM 813 N N . SER A 1 107 ? -9.855 5.173 4.044 1.00 94.56 107 SER A N 1
ATOM 814 C CA . SER A 1 107 ? -10.737 5.048 5.196 1.00 94.56 107 SER A CA 1
ATOM 815 C C . SER A 1 107 ? -12.110 5.619 4.844 1.00 94.56 107 SER A C 1
ATOM 817 O O . SER A 1 107 ? -12.219 6.654 4.183 1.00 94.56 107 SER A O 1
ATOM 819 N N . CYS A 1 108 ? -13.159 4.935 5.288 1.00 91.62 108 CYS A N 1
ATOM 820 C CA . CYS A 1 108 ? -14.550 5.334 5.117 1.00 91.62 108 CYS A CA 1
ATOM 821 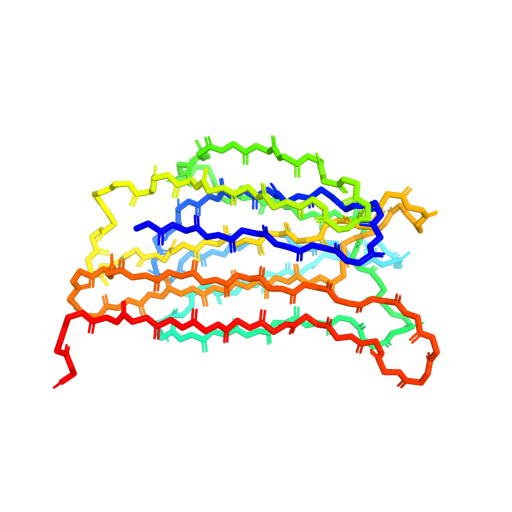C C . CYS A 1 108 ? -15.196 5.453 6.504 1.00 91.62 108 CYS A C 1
ATOM 823 O O . CYS A 1 108 ? -14.875 4.684 7.407 1.00 91.62 108 CYS A O 1
ATOM 825 N N . SER A 1 109 ? -16.150 6.371 6.665 1.00 87.56 109 SER A N 1
ATOM 826 C CA . SER A 1 109 ? -16.999 6.442 7.865 1.00 87.56 109 SER A CA 1
ATOM 827 C C . SER A 1 109 ? -17.927 5.223 7.996 1.00 87.56 109 SER A C 1
ATOM 829 O O . SER A 1 109 ? -18.255 4.811 9.108 1.00 87.56 109 SER A O 1
ATOM 831 N N . GLY A 1 110 ? -18.336 4.640 6.864 1.00 85.00 110 GLY A N 1
ATOM 832 C CA . GLY A 1 110 ? -19.072 3.379 6.773 1.00 85.00 110 GLY A CA 1
ATOM 833 C C . GLY A 1 110 ? -18.239 2.219 6.216 1.00 85.00 110 GLY A C 1
ATOM 834 O O . GLY A 1 110 ? -17.019 2.290 6.101 1.00 85.00 110 GLY A O 1
ATOM 835 N N . ALA A 1 111 ? -18.911 1.132 5.835 1.00 85.12 111 ALA A N 1
ATOM 836 C CA . ALA A 1 111 ? -18.272 -0.040 5.248 1.00 85.12 111 ALA A CA 1
ATOM 837 C C . ALA A 1 111 ? -17.667 0.260 3.865 1.00 85.12 111 ALA A C 1
ATOM 839 O O . ALA A 1 111 ? -18.291 0.901 3.015 1.00 85.12 111 ALA A O 1
ATOM 840 N N . ILE A 1 112 ? -16.471 -0.273 3.608 1.00 88.62 112 ILE A N 1
ATOM 841 C CA . ILE A 1 112 ? -15.841 -0.250 2.283 1.00 88.62 112 ILE A CA 1
ATOM 842 C C . ILE A 1 112 ? -16.512 -1.316 1.407 1.00 88.62 112 ILE A C 1
ATOM 844 O O . ILE A 1 112 ? -16.327 -2.515 1.612 1.00 88.62 112 ILE A O 1
ATOM 848 N N . GLN A 1 113 ? -17.283 -0.885 0.411 1.00 87.88 113 GLN A N 1
ATOM 849 C CA . GLN A 1 113 ? -17.993 -1.776 -0.512 1.00 87.88 113 GLN A CA 1
ATOM 850 C C . GLN A 1 113 ? -17.085 -2.242 -1.654 1.00 87.88 113 GLN A C 1
ATOM 852 O O . GLN A 1 113 ? -17.113 -3.408 -2.051 1.00 87.88 113 GLN A O 1
ATOM 857 N N . GLY A 1 114 ? -16.215 -1.355 -2.135 1.00 89.44 114 GLY A N 1
ATOM 858 C CA . GLY A 1 114 ? -15.293 -1.653 -3.222 1.00 89.44 114 GLY A CA 1
ATOM 859 C C . GLY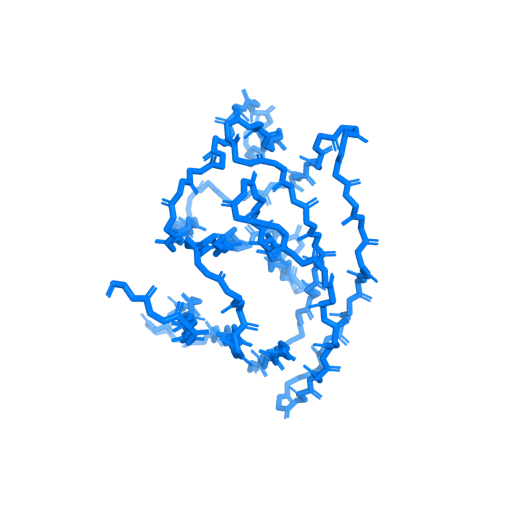 A 1 114 ? -14.069 -0.753 -3.191 1.00 89.44 114 GLY A C 1
ATOM 860 O O . GLY A 1 114 ? -14.189 0.447 -2.955 1.00 89.44 114 GLY A O 1
ATOM 861 N N . TYR A 1 115 ? -12.899 -1.320 -3.468 1.00 93.56 115 TYR A N 1
ATOM 862 C CA . TYR A 1 115 ? -11.677 -0.553 -3.670 1.00 93.56 115 TYR A CA 1
ATOM 863 C C . TYR A 1 115 ? -10.883 -1.113 -4.842 1.00 93.56 115 TYR A C 1
ATOM 865 O O . TYR A 1 115 ? -10.620 -2.305 -4.909 1.00 93.56 115 TYR A O 1
ATOM 873 N N . ARG A 1 116 ? -10.502 -0.279 -5.798 1.00 95.00 116 ARG A N 1
ATOM 874 C CA . ARG A 1 116 ? -9.644 -0.690 -6.906 1.00 95.00 116 ARG A CA 1
ATOM 875 C C . ARG A 1 116 ? -8.422 0.196 -6.921 1.00 95.00 116 ARG A C 1
ATOM 877 O O . ARG A 1 116 ? -8.579 1.413 -6.948 1.00 95.00 116 ARG A O 1
ATOM 884 N N . VAL A 1 117 ? -7.245 -0.411 -6.958 1.00 93.81 117 VAL A N 1
ATOM 885 C CA . VAL A 1 117 ? -5.978 0.271 -7.206 1.00 93.81 117 VAL A CA 1
ATOM 886 C C . VAL A 1 117 ? -5.481 -0.175 -8.572 1.00 93.81 117 VAL A C 1
ATOM 888 O O . VAL A 1 117 ? -5.465 -1.362 -8.897 1.00 93.81 117 VAL A O 1
ATOM 891 N N . THR A 1 118 ? -5.158 0.788 -9.423 1.00 92.06 118 THR A N 1
ATOM 892 C CA . THR A 1 118 ? -4.568 0.527 -10.735 1.00 92.06 118 THR A CA 1
ATOM 893 C C . THR A 1 118 ? -3.307 1.347 -10.852 1.00 92.06 118 THR A C 1
ATOM 895 O O . THR A 1 118 ? -3.330 2.548 -10.590 1.00 92.06 118 THR A O 1
ATOM 898 N N . SER A 1 119 ? -2.226 0.681 -11.216 1.00 88.50 119 SER A N 1
ATOM 899 C CA . SER A 1 119 ? -0.943 1.304 -11.471 1.00 88.50 119 SER A CA 1
ATOM 900 C C . SER A 1 119 ? -0.589 1.127 -12.940 1.00 88.50 119 SER A C 1
ATOM 902 O O . SER A 1 119 ? -0.809 0.062 -13.530 1.00 88.50 119 SER A O 1
ATOM 904 N N . GLN A 1 120 ? -0.094 2.206 -13.529 1.00 84.81 120 GLN A N 1
ATOM 905 C CA . GLN A 1 120 ? 0.425 2.242 -14.878 1.00 84.81 120 GLN A CA 1
ATOM 906 C C . GLN A 1 120 ? 1.809 2.883 -14.857 1.00 84.81 120 GLN A C 1
ATOM 908 O O . GLN A 1 120 ? 2.017 3.926 -14.230 1.00 84.81 120 GLN A O 1
ATOM 913 N N . LYS A 1 121 ? 2.732 2.256 -15.580 1.00 75.88 121 LYS A N 1
ATOM 914 C CA . LYS A 1 121 ? 4.047 2.811 -15.884 1.00 75.88 121 LYS A CA 1
ATOM 915 C C . LYS A 1 121 ? 4.389 2.555 -17.344 1.00 75.88 121 LYS A C 1
ATOM 917 O O . LYS A 1 121 ? 4.152 1.470 -17.878 1.00 75.88 121 LYS A O 1
ATOM 922 N N . GLY A 1 122 ? 4.864 3.612 -17.999 1.00 62.88 122 GLY A N 1
ATOM 923 C CA . GLY A 1 122 ? 5.209 3.630 -19.418 1.00 62.88 122 GLY A CA 1
ATOM 924 C C . GLY A 1 122 ? 4.937 4.985 -20.079 1.00 62.88 122 GLY A C 1
ATOM 925 O O . GLY A 1 122 ? 3.800 5.449 -20.120 1.00 62.88 122 GLY A O 1
ATOM 926 N N . GLY A 1 123 ? 5.979 5.596 -20.652 1.00 62.31 123 GLY A N 1
ATOM 927 C CA . GLY A 1 123 ? 5.883 6.856 -21.401 1.00 62.31 123 GLY A CA 1
ATOM 928 C C . GLY A 1 123 ? 5.781 8.107 -20.518 1.00 62.31 123 GLY A C 1
ATOM 929 O O . GLY A 1 123 ? 6.381 8.166 -19.451 1.00 62.31 123 GLY A O 1
ATOM 930 N N . SER A 1 124 ? 5.049 9.125 -20.983 1.00 57.84 124 SER A N 1
ATOM 931 C CA . SER A 1 124 ? 4.802 10.381 -20.250 1.00 57.84 124 SER A CA 1
ATOM 932 C C . SER A 1 124 ? 3.785 10.257 -19.110 1.00 57.84 124 SER A C 1
ATOM 934 O O . SER A 1 124 ? 3.628 11.203 -18.342 1.00 57.84 124 SER A O 1
ATOM 936 N N . ASP A 1 125 ? 3.100 9.115 -19.006 1.00 64.69 125 ASP A N 1
ATOM 937 C CA . ASP A 1 125 ? 1.863 8.966 -18.234 1.00 64.69 125 ASP A CA 1
ATOM 938 C C . ASP A 1 125 ? 2.043 7.942 -17.103 1.00 64.69 125 ASP A C 1
ATOM 940 O O . ASP A 1 125 ? 1.287 6.980 -16.976 1.00 64.69 125 ASP A O 1
ATOM 944 N N . ASP A 1 126 ? 3.079 8.139 -16.288 1.00 79.50 126 ASP A N 1
ATOM 945 C CA . ASP A 1 126 ? 3.325 7.342 -15.089 1.00 79.50 126 ASP A CA 1
ATOM 946 C C . ASP A 1 126 ? 2.340 7.721 -13.971 1.00 79.50 126 ASP A C 1
ATOM 948 O O . ASP A 1 126 ? 2.319 8.872 -13.526 1.00 79.50 126 ASP A O 1
ATOM 952 N N . TRP A 1 127 ? 1.492 6.789 -13.518 1.00 83.56 127 TRP A N 1
ATOM 953 C CA . TRP A 1 127 ? 0.523 7.080 -12.457 1.00 83.56 127 TRP A CA 1
ATOM 954 C C . TRP A 1 127 ? 0.036 5.841 -11.701 1.00 83.56 127 TRP A C 1
ATOM 956 O O . TRP A 1 127 ? -0.134 4.757 -12.251 1.00 83.56 127 TRP A O 1
ATOM 966 N N . THR A 1 128 ? -0.334 6.049 -10.437 1.00 87.12 128 THR A N 1
ATOM 967 C CA . THR A 1 128 ? -1.181 5.117 -9.682 1.00 87.12 128 THR A CA 1
ATOM 968 C C . THR A 1 128 ? -2.495 5.812 -9.367 1.00 87.12 128 THR A C 1
ATOM 970 O O . THR A 1 128 ? -2.507 6.900 -8.790 1.00 87.12 128 THR A O 1
ATOM 973 N N . MET A 1 129 ? -3.630 5.185 -9.666 1.00 88.94 129 MET A N 1
ATOM 974 C CA . MET A 1 129 ? -4.966 5.695 -9.361 1.00 88.94 129 MET A CA 1
ATOM 975 C C . MET A 1 129 ? -5.739 4.710 -8.496 1.00 88.94 129 MET A C 1
ATOM 977 O O . MET A 1 129 ? -5.410 3.526 -8.407 1.00 88.94 129 MET A O 1
ATOM 981 N N . SER A 1 130 ? -6.786 5.207 -7.851 1.00 90.62 130 SER A N 1
ATOM 982 C CA . SER A 1 130 ? -7.728 4.336 -7.175 1.00 90.62 130 SER A CA 1
ATOM 983 C C . SER A 1 130 ? -9.161 4.825 -7.327 1.00 90.62 130 SER A C 1
ATOM 985 O O . SER A 1 130 ? -9.427 6.021 -7.417 1.00 90.62 130 SER A O 1
ATOM 987 N N . THR A 1 131 ? -10.092 3.880 -7.361 1.00 92.44 131 THR A N 1
ATOM 988 C CA . THR A 1 131 ? -11.533 4.140 -7.301 1.00 92.44 131 THR A CA 1
ATOM 989 C C . THR A 1 131 ? -12.099 3.397 -6.108 1.00 92.44 131 THR A C 1
ATOM 991 O O . THR A 1 131 ? -11.721 2.248 -5.874 1.00 92.44 131 THR A O 1
ATOM 994 N N . HIS A 1 132 ? -13.007 4.014 -5.365 1.00 91.75 132 HIS A N 1
ATOM 995 C CA . HIS A 1 132 ? -13.554 3.426 -4.149 1.00 91.75 132 HIS A CA 1
ATOM 996 C C . HIS A 1 132 ? -1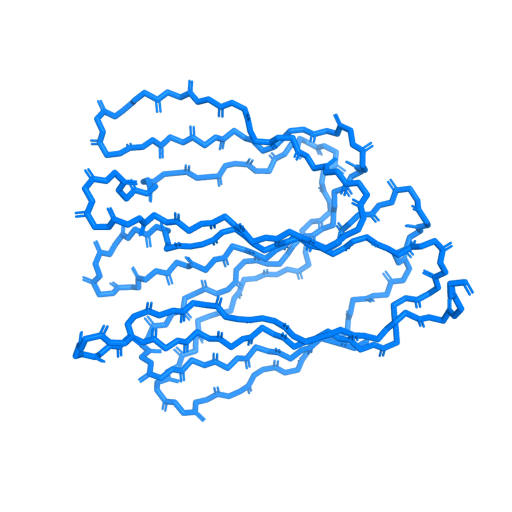5.054 3.671 -4.020 1.00 91.75 132 HIS A C 1
ATOM 998 O O . HIS A 1 132 ? -15.603 4.602 -4.607 1.00 91.75 132 HIS A O 1
ATOM 1004 N N . GLN A 1 133 ? -15.705 2.817 -3.239 1.00 90.19 133 GLN A N 1
ATOM 1005 C CA . GLN A 1 133 ? -17.102 2.930 -2.848 1.00 90.19 133 GLN A CA 1
ATOM 1006 C C . GLN A 1 133 ? -17.213 2.660 -1.347 1.00 90.19 133 GLN A C 1
ATOM 1008 O O . GLN A 1 133 ? -16.844 1.582 -0.876 1.00 90.19 133 GLN A O 1
ATOM 1013 N N . CYS A 1 134 ? -17.719 3.650 -0.614 1.00 88.25 134 CYS A N 1
ATOM 1014 C CA . CYS A 1 134 ? -18.051 3.567 0.806 1.00 88.25 134 CYS A CA 1
ATOM 1015 C C . CYS A 1 134 ? -19.579 3.528 0.955 1.00 88.25 134 CYS A C 1
ATOM 1017 O O . CYS A 1 134 ? -20.279 4.229 0.221 1.00 88.25 134 CYS A O 1
ATOM 1019 N N . SER A 1 135 ? -20.113 2.784 1.923 1.00 83.44 135 SER A N 1
ATOM 1020 C CA . SER A 1 135 ? -21.518 2.939 2.313 1.00 83.44 135 SER A CA 1
ATOM 1021 C C . SER A 1 135 ? -21.708 4.282 3.034 1.00 83.44 135 SER A C 1
ATOM 1023 O O . SER A 1 135 ? -21.093 4.459 4.079 1.00 83.44 135 SER A O 1
ATOM 1025 N N . ASN A 1 136 ? -22.557 5.160 2.487 1.00 64.94 136 ASN A N 1
ATOM 1026 C CA . ASN A 1 136 ? -22.935 6.508 2.953 1.00 64.94 136 ASN A CA 1
ATOM 1027 C C . ASN A 1 136 ? -21.801 7.455 3.408 1.00 64.94 136 ASN A C 1
ATOM 1029 O O . ASN A 1 136 ? -21.092 7.205 4.381 1.00 64.94 136 ASN A O 1
ATOM 1033 N N . TRP A 1 137 ? -21.748 8.610 2.741 1.00 51.56 137 TRP A N 1
ATOM 1034 C CA . TRP A 1 137 ? -21.286 9.875 3.315 1.00 51.56 137 TRP A CA 1
ATOM 1035 C C . TRP A 1 137 ? -22.489 10.626 3.883 1.00 51.56 137 TRP A C 1
ATOM 1037 O O . TRP A 1 137 ? -23.566 10.539 3.245 1.00 51.56 137 TRP A O 1
#

Sequence (137 aa):
MMVNNATQTETFTVGVVEVGNNLTVQDGDGDSFNYTINQGSSTYTTSNASSFTHIDFPESASRHGEYTLQPGERKQIDVEGVAPNKAIVVLVYDEDDGTYRSIKTLSCSGAIQGYRVTSQKGGSDDWTMSTHQCSNW

Secondary structure (DSSP, 8-state):
-EEEEESS-EEEEEEEEETT-EEEEE-TTS-EEEEE--SSEEEEE--SSS-B-EEE--TT-EEEEEEEE-TT-EEEE------TTEEEEEEEEETTTTEEEEEEEE--SS-EEEEEEEEE-STT--EEEEEEEES--